Protein AF-A0A821HFC5-F1 (afdb_monomer_lite)

pLDDT: mean 84.03, std 15.31, range [37.91, 96.25]

Foldseek 3Di:
DPPPDDDPVLVVLVVQLCVLPDDDDDPVVADDPVVVVVVQVVVCVVVVNPDGDDDDHPVDDPVVSSCVSCVVSVVVSCVVPPDPPDDPPDDPPPPDDDD

InterPro domains:
  IPR005160 Ku70/Ku80 C-terminal arm [PF03730] (24-98)
  IPR016194 SPOC-like, C-terminal domain superfamily [SSF100939] (8-85)

Secondary structure (DSSP, 8-state):
---SS--HHHHHHHHHHHHHH-----GGG---HHHHHHHHHHHHHHTT-SSPPP---TTS--HHHHHHHHHHHHHHHHHHHSPTT--TT----------

Structure (mmCIF, N/CA/C/O backbone):
data_AF-A0A821HFC5-F1
#
_entry.id   AF-A0A821HFC5-F1
#
loop_
_atom_site.group_PDB
_atom_site.id
_atom_site.type_symbol
_atom_site.label_atom_id
_atom_site.label_alt_id
_atom_site.label_comp_id
_atom_site.label_asym_id
_atom_site.label_entity_id
_atom_site.label_seq_id
_atom_site.pdbx_PDB_ins_code
_atom_site.Cartn_x
_atom_site.Cartn_y
_atom_site.Cartn_z
_atom_site.occupancy
_atom_site.B_iso_or_equiv
_atom_site.auth_seq_id
_atom_site.auth_comp_id
_atom_site.auth_asym_id
_atom_site.auth_atom_id
_atom_site.pdbx_PDB_model_num
ATOM 1 N N . ASN A 1 1 ? -4.550 -12.636 35.718 1.00 40.09 1 ASN A N 1
ATOM 2 C CA . ASN A 1 1 ? -4.297 -12.968 34.303 1.00 40.09 1 ASN A CA 1
ATOM 3 C C . ASN A 1 1 ? -5.510 -12.576 33.485 1.00 40.09 1 ASN A C 1
ATOM 5 O O . ASN A 1 1 ? -6.370 -13.420 33.319 1.00 40.09 1 ASN A O 1
ATOM 9 N N . ASP A 1 2 ? -5.612 -11.318 33.045 1.00 46.91 2 ASP 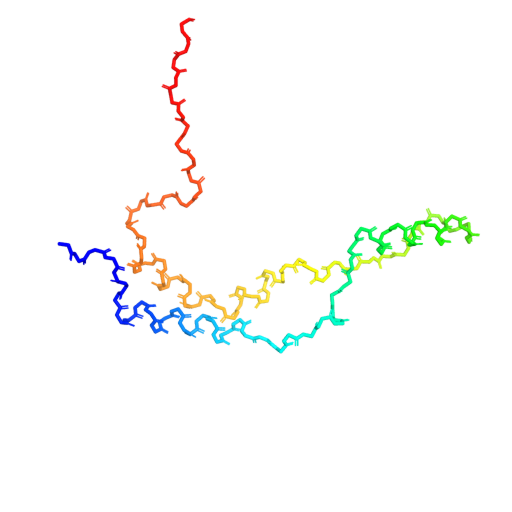A N 1
ATOM 10 C CA . ASP A 1 2 ? -6.642 -10.915 32.066 1.00 46.91 2 ASP A CA 1
ATOM 11 C C . ASP A 1 2 ? -6.292 -9.585 31.361 1.00 46.91 2 ASP A C 1
ATOM 13 O O . ASP A 1 2 ? -7.107 -8.691 31.190 1.00 46.91 2 ASP A O 1
ATOM 17 N N . THR A 1 3 ? -5.022 -9.411 30.983 1.00 55.66 3 THR A N 1
ATOM 18 C CA . THR A 1 3 ? -4.550 -8.254 30.191 1.00 55.66 3 THR A CA 1
ATOM 19 C C . THR A 1 3 ? -4.494 -8.545 28.687 1.00 55.66 3 THR A C 1
ATOM 21 O O . THR A 1 3 ? -3.906 -7.779 27.932 1.00 55.66 3 THR A O 1
ATOM 24 N N . SER A 1 4 ? -5.060 -9.662 28.224 1.00 66.38 4 SER A N 1
ATOM 25 C CA . SER A 1 4 ? -4.808 -10.186 26.873 1.00 66.38 4 SER A CA 1
ATOM 26 C C . SER A 1 4 ? -5.979 -10.070 25.891 1.00 66.38 4 SER A C 1
ATOM 28 O O . SER A 1 4 ? -5.883 -10.613 24.791 1.00 66.38 4 SE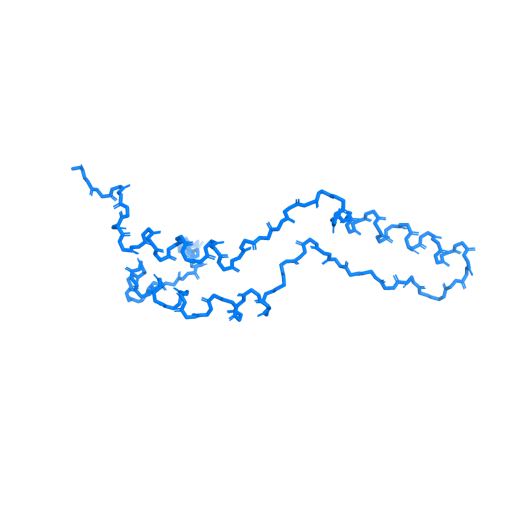R A O 1
ATOM 30 N N . ARG A 1 5 ? -7.073 -9.373 26.231 1.00 71.88 5 ARG A N 1
ATOM 31 C CA . ARG A 1 5 ? -8.215 -9.183 25.323 1.00 71.88 5 ARG A CA 1
ATOM 32 C C . ARG A 1 5 ? -8.599 -7.709 25.218 1.00 71.88 5 ARG A C 1
ATOM 34 O O . ARG A 1 5 ? -8.845 -7.067 26.230 1.00 71.88 5 ARG A O 1
ATOM 41 N N . ALA A 1 6 ? -8.647 -7.214 23.983 1.00 75.81 6 ALA A N 1
ATOM 42 C CA . ALA A 1 6 ? -9.142 -5.879 23.662 1.00 75.81 6 ALA A CA 1
ATOM 43 C C . ALA A 1 6 ? -10.603 -5.715 24.110 1.00 75.81 6 ALA A C 1
ATOM 45 O O . ALA A 1 6 ? -11.381 -6.680 24.061 1.00 75.81 6 ALA A O 1
ATOM 46 N N . ALA A 1 7 ? -10.966 -4.503 24.526 1.00 82.06 7 ALA A N 1
ATOM 47 C CA . ALA A 1 7 ? -12.338 -4.164 24.877 1.00 82.06 7 ALA A CA 1
ATOM 48 C C . ALA A 1 7 ? -13.259 -4.330 23.655 1.00 82.06 7 ALA A C 1
ATOM 50 O O . ALA A 1 7 ? -12.829 -4.223 22.504 1.00 82.06 7 ALA A O 1
ATOM 51 N N . THR A 1 8 ? -14.545 -4.604 23.883 1.00 84.44 8 THR A N 1
ATOM 52 C CA . THR A 1 8 ? -15.525 -4.784 22.795 1.00 84.44 8 THR A CA 1
ATOM 53 C C . THR A 1 8 ? -15.597 -3.568 21.875 1.00 84.44 8 THR A C 1
ATOM 55 O O . THR A 1 8 ? -15.681 -3.729 20.659 1.00 84.44 8 THR A O 1
ATOM 58 N N . ASP A 1 9 ? -15.457 -2.377 22.448 1.00 84.06 9 ASP A N 1
ATOM 59 C CA . ASP A 1 9 ? -15.556 -1.106 21.732 1.00 84.06 9 ASP A CA 1
ATOM 60 C C . ASP A 1 9 ? -14.3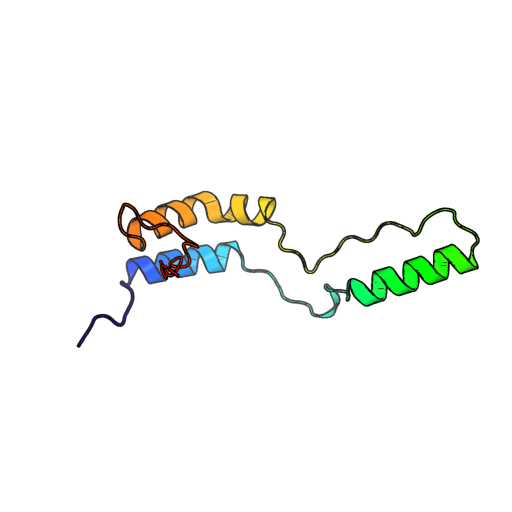37 -0.886 20.818 1.00 84.06 9 ASP A C 1
ATOM 62 O O . ASP A 1 9 ? -14.485 -0.515 19.653 1.00 84.06 9 ASP A O 1
ATOM 66 N N . GLU A 1 10 ? -13.136 -1.243 21.290 1.00 85.06 10 GLU A N 1
ATOM 67 C CA . GLU A 1 10 ? -11.907 -1.248 20.481 1.00 85.06 10 GLU A CA 1
ATOM 68 C C . GLU A 1 10 ? -12.056 -2.191 19.282 1.00 85.06 10 GLU A C 1
ATOM 70 O O . GLU A 1 10 ? -11.734 -1.848 18.141 1.00 85.06 10 GLU A O 1
ATOM 75 N N . VAL A 1 11 ? -12.586 -3.391 19.533 1.00 89.25 11 VAL A N 1
ATOM 76 C CA . VAL A 1 11 ? -12.800 -4.413 18.505 1.00 89.25 11 VAL A CA 1
ATOM 77 C C . VAL A 1 11 ? -13.793 -3.929 17.443 1.00 89.25 11 VAL A C 1
ATOM 79 O O . VAL A 1 11 ? -13.580 -4.170 16.251 1.00 89.25 11 VAL A O 1
ATOM 82 N N . ASP A 1 12 ? -14.860 -3.237 17.833 1.00 90.00 12 ASP A N 1
ATOM 83 C CA . ASP A 1 12 ? -15.859 -2.720 16.897 1.00 90.00 12 ASP A CA 1
ATOM 84 C C . ASP A 1 12 ? -15.345 -1.530 16.074 1.00 90.00 12 ASP A C 1
ATOM 86 O O . ASP A 1 12 ? -15.641 -1.434 14.871 1.00 90.00 12 ASP A O 1
ATOM 90 N N . LEU A 1 13 ? -14.480 -0.696 16.654 1.00 88.12 13 LEU A N 1
ATOM 91 C CA . LEU A 1 13 ? -13.780 0.361 15.929 1.00 88.12 13 LEU A CA 1
ATOM 92 C C . LEU A 1 13 ? -12.809 -0.223 14.888 1.00 88.12 13 LEU A C 1
ATOM 94 O O . LEU A 1 13 ? -12.846 0.165 13.715 1.00 88.12 13 LEU A O 1
ATOM 98 N N . PHE A 1 14 ? -12.037 -1.255 15.247 1.00 89.88 14 PHE A N 1
ATOM 99 C CA . PHE A 1 14 ? -11.192 -1.987 14.294 1.00 89.88 14 PHE A CA 1
ATOM 100 C C . PHE A 1 14 ? -12.001 -2.628 13.160 1.00 89.88 14 PHE A C 1
ATOM 102 O O . PHE A 1 14 ? -11.607 -2.545 11.993 1.00 89.88 14 PHE A O 1
ATOM 109 N N . LYS A 1 15 ? -13.164 -3.227 13.451 1.00 92.50 15 LYS A N 1
ATOM 110 C CA . LYS A 1 15 ? -14.057 -3.760 12.404 1.00 92.50 15 LYS A CA 1
ATOM 111 C C . LYS A 1 15 ? -14.532 -2.668 11.446 1.00 92.50 15 LYS A C 1
ATOM 113 O O . LYS A 1 15 ? -14.776 -2.954 10.272 1.00 92.50 15 LYS A O 1
ATOM 118 N N . SER A 1 16 ? -14.719 -1.440 11.923 1.00 91.19 16 SER A N 1
ATOM 119 C CA . SER A 1 16 ? -15.104 -0.294 11.088 1.00 91.19 16 SER A CA 1
ATOM 120 C C . SER A 1 16 ? -13.961 0.140 10.168 1.00 91.19 16 SER A C 1
ATOM 122 O O . SER A 1 16 ? -14.181 0.293 8.965 1.00 91.19 16 SER A O 1
ATOM 124 N N . VAL A 1 17 ? -12.724 0.188 10.676 1.00 92.06 17 VAL A N 1
ATOM 125 C CA . VAL A 1 17 ? -11.515 0.434 9.865 1.00 92.06 17 VAL A CA 1
ATOM 126 C C . VAL A 1 17 ? -11.340 -0.638 8.782 1.00 92.06 17 VAL A C 1
ATOM 128 O O . VAL A 1 17 ? -11.176 -0.310 7.606 1.00 92.06 17 VAL A O 1
ATOM 131 N N . ILE A 1 18 ? -11.449 -1.922 9.146 1.00 92.94 18 ILE A N 1
ATOM 132 C CA . ILE A 1 18 ? -11.336 -3.044 8.197 1.00 92.94 18 ILE A CA 1
ATOM 133 C C . ILE A 1 18 ? -12.397 -2.932 7.098 1.00 92.94 18 ILE A C 1
ATOM 135 O O . ILE A 1 18 ? -12.094 -3.139 5.923 1.00 92.94 18 ILE A O 1
ATOM 139 N N . ARG A 1 19 ? -13.638 -2.575 7.451 1.00 92.25 19 ARG A N 1
ATOM 140 C CA . ARG A 1 19 ? -14.713 -2.354 6.471 1.00 92.25 19 ARG A CA 1
ATOM 141 C C . ARG A 1 19 ? -14.409 -1.186 5.532 1.00 92.25 19 ARG A C 1
ATOM 143 O O . ARG A 1 19 ? -14.653 -1.327 4.337 1.00 92.25 19 ARG A O 1
ATOM 150 N N . GLY A 1 20 ? -13.840 -0.089 6.034 1.00 90.19 20 GLY A N 1
ATOM 151 C CA . GLY A 1 20 ? -13.440 1.064 5.218 1.00 90.19 20 GLY A CA 1
ATOM 152 C C . GLY A 1 20 ? -12.325 0.753 4.211 1.00 90.19 20 GLY A C 1
ATOM 153 O O . GLY A 1 20 ? -12.321 1.288 3.101 1.00 90.19 20 GLY A O 1
ATOM 154 N N . LEU A 1 21 ? -11.408 -0.153 4.564 1.00 93.75 21 LEU A N 1
ATOM 155 C CA . LEU A 1 21 ? -10.287 -0.573 3.710 1.00 93.75 21 LEU A CA 1
ATOM 156 C C . LEU A 1 21 ? -10.577 -1.821 2.865 1.00 93.75 21 LEU A C 1
ATOM 158 O O . LEU A 1 21 ? -9.747 -2.220 2.047 1.00 93.75 21 LEU A O 1
ATOM 162 N N . LYS A 1 22 ? -11.748 -2.443 3.029 1.00 93.94 22 LYS A N 1
ATOM 163 C CA . LYS A 1 22 ? -12.107 -3.668 2.314 1.00 93.94 22 LYS A CA 1
ATOM 164 C C . LYS A 1 22 ? -12.221 -3.409 0.811 1.00 93.94 22 LYS A C 1
ATOM 166 O O . LYS A 1 22 ? -12.958 -2.533 0.364 1.00 93.94 22 LYS A O 1
ATOM 171 N N . PHE A 1 23 ? -11.558 -4.247 0.021 1.00 92.69 23 PHE A N 1
ATOM 172 C CA . PHE A 1 23 ? -11.709 -4.294 -1.431 1.00 92.69 23 PHE A CA 1
ATOM 173 C C . PHE A 1 23 ? -11.811 -5.744 -1.914 1.00 92.69 23 PHE A C 1
ATOM 175 O O . PHE A 1 23 ? -11.477 -6.685 -1.192 1.00 92.69 23 PHE A O 1
ATOM 182 N N . LYS A 1 24 ? -12.314 -5.939 -3.137 1.00 95.06 24 LYS A N 1
ATOM 183 C CA . LYS A 1 24 ? -12.376 -7.265 -3.758 1.00 95.06 24 LYS A CA 1
ATOM 184 C C . LYS A 1 24 ? -10.983 -7.641 -4.260 1.00 95.06 24 LYS A C 1
ATOM 186 O O . LYS A 1 24 ? -10.524 -7.082 -5.253 1.00 95.06 24 LYS A O 1
ATOM 191 N N . TYR A 1 25 ? -10.333 -8.576 -3.572 1.00 94.94 25 TYR A N 1
ATOM 192 C CA . TYR A 1 25 ? -9.031 -9.084 -3.985 1.00 94.94 25 TYR A CA 1
ATOM 193 C C . TYR A 1 25 ? -9.136 -9.837 -5.314 1.00 94.94 25 TYR A C 1
ATOM 195 O O . TYR A 1 25 ? -10.052 -10.634 -5.531 1.00 94.94 25 TYR A O 1
ATOM 203 N N . ARG A 1 26 ? -8.186 -9.547 -6.198 1.00 94.88 26 ARG A N 1
ATOM 204 C CA . ARG A 1 26 ? -8.020 -10.157 -7.511 1.00 94.88 26 ARG A CA 1
ATOM 205 C C . ARG A 1 26 ? -6.517 -10.277 -7.771 1.00 94.88 26 ARG A C 1
ATOM 207 O O . ARG A 1 26 ? -5.856 -9.238 -7.777 1.00 94.88 26 ARG A O 1
ATOM 214 N N . PRO A 1 27 ? -5.969 -11.492 -7.938 1.00 89.69 27 PRO A N 1
ATOM 215 C CA . PRO A 1 27 ? -4.527 -11.681 -8.086 1.00 89.69 27 PRO A CA 1
ATOM 216 C C . PRO A 1 27 ? -3.992 -11.061 -9.383 1.00 89.69 27 PRO A C 1
ATOM 218 O O . PRO A 1 27 ? -2.870 -10.581 -9.415 1.00 89.69 27 PRO A O 1
ATOM 221 N N . ASP A 1 28 ? -4.826 -10.983 -10.420 1.00 91.31 28 ASP A N 1
ATOM 222 C CA . ASP A 1 28 ? -4.520 -10.391 -11.725 1.00 91.31 28 ASP A CA 1
ATOM 223 C C . ASP A 1 28 ? -4.377 -8.858 -11.712 1.00 91.31 28 ASP A C 1
ATOM 225 O O . ASP A 1 28 ? -4.010 -8.268 -12.721 1.00 91.31 28 ASP A O 1
ATOM 229 N N . ARG A 1 29 ? -4.691 -8.189 -10.595 1.00 90.12 29 ARG A N 1
ATOM 230 C CA . ARG A 1 29 ? -4.637 -6.719 -10.487 1.00 90.12 29 ARG A CA 1
ATOM 231 C C . ARG A 1 29 ? -3.285 -6.189 -10.016 1.00 90.12 29 ARG A C 1
ATOM 233 O O . ARG A 1 29 ? -3.119 -4.975 -9.964 1.00 90.12 29 ARG A O 1
ATOM 240 N N . PHE A 1 30 ? -2.362 -7.075 -9.652 1.00 93.19 30 PHE A N 1
ATOM 241 C CA . PHE A 1 30 ? -1.049 -6.712 -9.139 1.00 93.19 30 PHE A CA 1
ATOM 242 C C . PHE A 1 30 ? 0.022 -7.316 -10.033 1.00 93.19 30 PHE A C 1
ATOM 244 O O . PHE A 1 30 ? 0.131 -8.533 -10.163 1.00 93.19 30 PHE A O 1
ATOM 251 N N . GLU A 1 31 ? 0.815 -6.446 -10.637 1.00 92.62 31 GLU A N 1
ATOM 252 C CA . GLU A 1 31 ? 1.961 -6.835 -11.444 1.00 92.62 31 GLU A CA 1
ATOM 253 C C . GLU A 1 31 ? 3.235 -6.729 -10.609 1.00 92.62 31 GLU A C 1
ATOM 255 O O . GLU A 1 31 ? 3.297 -5.976 -9.638 1.00 92.62 31 GLU A O 1
ATOM 260 N N . ASN A 1 32 ? 4.262 -7.497 -10.973 1.00 94.56 32 ASN A N 1
ATOM 261 C CA . ASN A 1 32 ? 5.542 -7.426 -10.283 1.00 94.56 32 ASN A CA 1
ATOM 262 C C . ASN A 1 32 ? 6.330 -6.199 -10.784 1.00 94.56 32 ASN A C 1
ATOM 264 O O . ASN A 1 32 ? 6.768 -6.215 -11.940 1.00 94.56 32 ASN A O 1
ATOM 268 N N . PRO A 1 33 ? 6.581 -5.181 -9.940 1.00 94.44 33 PRO A N 1
ATOM 269 C CA . PRO A 1 33 ? 7.233 -3.945 -10.365 1.00 94.44 33 PRO A CA 1
ATOM 270 C C . PRO A 1 33 ? 8.666 -4.162 -10.867 1.00 94.44 33 PRO A C 1
ATOM 272 O O . PRO A 1 33 ? 9.094 -3.497 -11.810 1.00 94.44 33 PRO A O 1
ATOM 275 N N . ALA A 1 34 ? 9.404 -5.124 -10.301 1.00 93.75 34 ALA A N 1
ATOM 276 C CA . ALA A 1 34 ? 10.771 -5.419 -10.727 1.00 93.75 34 ALA A CA 1
ATOM 277 C C . ALA A 1 34 ? 10.804 -6.020 -12.140 1.00 93.75 34 ALA A C 1
ATOM 279 O O . ALA A 1 34 ? 11.638 -5.638 -12.960 1.00 93.75 34 ALA A O 1
ATOM 280 N N . LEU A 1 35 ? 9.867 -6.926 -12.442 1.00 95.19 35 LEU A N 1
ATOM 281 C CA . LEU A 1 35 ? 9.746 -7.503 -13.781 1.00 95.19 35 LEU A CA 1
ATOM 282 C C . LEU A 1 35 ? 9.239 -6.471 -14.788 1.00 95.19 35 LEU A C 1
ATOM 284 O O . LEU A 1 35 ? 9.786 -6.390 -15.883 1.00 95.19 35 LEU A O 1
ATOM 288 N N . GLN A 1 36 ? 8.244 -5.663 -14.419 1.00 95.12 36 GLN A N 1
ATOM 289 C CA . GLN A 1 36 ? 7.717 -4.623 -15.304 1.00 95.12 36 GLN A CA 1
ATOM 290 C C . GLN A 1 36 ? 8.790 -3.598 -15.673 1.00 95.12 36 GLN A C 1
ATOM 292 O O . GLN A 1 36 ? 8.980 -3.299 -16.849 1.00 95.12 36 GLN A O 1
ATOM 297 N N . THR A 1 37 ? 9.570 -3.145 -14.690 1.00 93.38 37 THR A N 1
ATOM 298 C CA . THR A 1 37 ? 10.701 -2.234 -14.920 1.00 93.38 37 THR A CA 1
ATOM 299 C C . THR A 1 37 ? 11.748 -2.858 -15.845 1.00 93.38 37 THR A C 1
ATOM 301 O O . THR A 1 37 ? 12.210 -2.212 -16.783 1.00 93.38 37 THR A O 1
ATOM 304 N N . LEU A 1 38 ? 12.107 -4.128 -15.624 1.00 95.38 38 LEU A N 1
ATOM 305 C CA . LEU A 1 38 ? 13.079 -4.831 -16.464 1.00 95.38 38 LEU A CA 1
ATOM 306 C C . LEU A 1 38 ? 12.626 -4.890 -17.929 1.00 95.38 38 LEU A C 1
ATOM 308 O O . LEU A 1 38 ? 13.389 -4.518 -18.820 1.00 95.38 38 LEU A O 1
ATOM 312 N N . TRP A 1 39 ? 11.398 -5.345 -18.181 1.00 95.94 39 TRP A N 1
ATOM 313 C CA . TRP A 1 39 ? 10.893 -5.504 -19.545 1.00 95.94 39 TRP A CA 1
ATOM 314 C C . TRP A 1 39 ? 10.723 -4.168 -20.263 1.00 95.94 39 TRP A C 1
ATOM 316 O O . TRP A 1 39 ? 11.092 -4.067 -21.430 1.00 95.94 39 TRP A O 1
ATOM 326 N N . ARG A 1 40 ? 10.270 -3.128 -19.556 1.00 94.94 40 ARG A N 1
ATOM 327 C CA . ARG A 1 40 ? 10.197 -1.754 -20.076 1.00 94.94 40 ARG A CA 1
ATOM 328 C C . ARG A 1 40 ? 11.568 -1.216 -20.486 1.00 94.94 40 ARG A C 1
ATOM 330 O O . ARG A 1 40 ? 11.701 -0.615 -21.549 1.00 94.94 40 ARG A O 1
ATOM 337 N N . ASN A 1 41 ? 12.606 -1.480 -19.692 1.00 94.31 41 ASN A N 1
ATOM 338 C CA . ASN A 1 41 ? 13.977 -1.081 -20.023 1.00 94.31 41 ASN A CA 1
ATOM 339 C C . ASN A 1 41 ? 14.514 -1.821 -21.258 1.00 94.31 41 ASN A C 1
ATOM 341 O O . ASN A 1 41 ? 15.154 -1.215 -22.122 1.00 94.31 41 ASN A O 1
ATOM 345 N N . ILE A 1 42 ? 14.250 -3.128 -21.352 1.00 95.81 42 ILE A N 1
ATOM 346 C CA . ILE A 1 42 ? 14.636 -3.944 -22.512 1.00 95.81 42 ILE A CA 1
ATOM 347 C C . ILE A 1 42 ? 13.928 -3.443 -23.775 1.00 95.81 42 ILE A C 1
ATOM 349 O O . ILE A 1 42 ? 14.576 -3.261 -24.803 1.00 95.81 42 ILE A O 1
ATOM 353 N N . GLU A 1 43 ? 12.624 -3.180 -23.697 1.00 95.81 43 GLU A N 1
ATOM 354 C CA . GLU A 1 43 ? 11.831 -2.652 -24.808 1.00 95.81 43 GLU A CA 1
ATOM 355 C C . GLU A 1 43 ? 12.350 -1.287 -25.275 1.00 95.81 43 GLU A C 1
ATOM 357 O O . GLU A 1 43 ? 12.555 -1.083 -26.472 1.00 95.81 43 GLU A O 1
ATOM 362 N N . ALA A 1 44 ? 12.639 -0.375 -24.343 1.00 96.25 44 ALA A N 1
ATOM 363 C CA . ALA A 1 44 ? 13.201 0.933 -24.666 1.00 96.25 44 ALA A CA 1
ATOM 364 C C . ALA A 1 44 ? 14.543 0.817 -25.397 1.00 96.25 44 ALA A C 1
ATOM 366 O O . ALA A 1 44 ? 14.753 1.469 -26.420 1.00 96.25 44 ALA A O 1
ATOM 367 N N . THR A 1 45 ? 15.409 -0.080 -24.922 1.00 94.81 45 THR A N 1
ATOM 368 C CA . THR A 1 45 ? 16.707 -0.363 -25.548 1.00 94.81 45 THR A CA 1
ATOM 369 C C . THR A 1 45 ? 16.530 -0.950 -26.951 1.00 94.81 45 THR A C 1
ATOM 371 O O . THR A 1 45 ? 17.198 -0.521 -27.887 1.00 94.81 45 THR A O 1
ATOM 374 N N . ALA A 1 46 ? 15.606 -1.898 -27.125 1.00 96.19 46 ALA A N 1
ATOM 375 C CA . ALA A 1 46 ? 15.351 -2.544 -28.411 1.00 96.19 46 ALA A CA 1
ATOM 376 C C . ALA A 1 46 ? 14.758 -1.582 -29.455 1.00 96.19 46 ALA A C 1
ATOM 378 O O . ALA A 1 46 ? 15.065 -1.688 -30.642 1.00 96.19 46 ALA A O 1
ATOM 379 N N . LEU A 1 47 ? 13.926 -0.634 -29.016 1.00 95.88 47 LEU A N 1
ATOM 380 C CA . LEU A 1 47 ? 13.277 0.361 -29.873 1.00 95.88 47 LEU A CA 1
ATOM 381 C C . LEU A 1 47 ? 14.087 1.657 -30.035 1.00 95.88 47 LEU A C 1
ATOM 383 O O . LEU A 1 47 ? 13.609 2.583 -30.687 1.00 95.88 47 LEU A O 1
ATOM 387 N N . ASN A 1 48 ? 15.294 1.738 -29.461 1.00 94.50 48 ASN A N 1
ATOM 388 C CA . ASN A 1 48 ? 16.110 2.958 -29.398 1.00 94.50 48 ASN A CA 1
ATOM 389 C C . ASN A 1 48 ? 15.341 4.174 -28.835 1.00 94.50 48 ASN A C 1
ATOM 391 O O . ASN A 1 48 ? 15.526 5.305 -29.291 1.00 94.50 48 ASN A O 1
ATOM 395 N N . LYS A 1 49 ? 14.465 3.948 -27.847 1.00 93.56 49 LYS A N 1
ATOM 396 C CA . LYS A 1 49 ? 13.826 5.026 -27.082 1.00 93.56 49 LYS A CA 1
ATOM 397 C C . LYS A 1 49 ? 14.848 5.635 -26.117 1.00 93.56 49 LYS A C 1
ATOM 399 O O . LYS A 1 49 ? 15.680 4.926 -25.559 1.00 93.56 49 LYS A O 1
ATOM 404 N N . GLY A 1 50 ? 14.765 6.949 -25.902 1.00 90.75 50 GLY A N 1
ATOM 405 C CA . GLY A 1 50 ? 15.638 7.653 -24.954 1.00 90.75 50 GLY A CA 1
ATOM 406 C C . GLY A 1 50 ? 15.353 7.315 -23.487 1.00 90.75 50 GLY A C 1
ATOM 407 O O . GLY A 1 50 ? 16.251 7.401 -22.655 1.00 90.75 50 GLY A O 1
ATOM 408 N N . GLU A 1 51 ? 14.125 6.898 -23.179 1.00 91.38 51 GLU A N 1
ATOM 409 C CA . GLU A 1 51 ? 13.693 6.525 -21.835 1.00 91.38 51 GLU A CA 1
ATOM 410 C C . GLU A 1 51 ? 12.662 5.381 -21.875 1.00 91.38 51 GLU A C 1
ATOM 412 O O . GLU A 1 51 ? 11.961 5.216 -22.882 1.00 91.38 51 GLU A O 1
ATOM 417 N N . PRO A 1 52 ? 12.585 4.558 -20.813 1.00 90.94 52 PRO A N 1
ATOM 418 C CA . PRO A 1 52 ? 11.547 3.5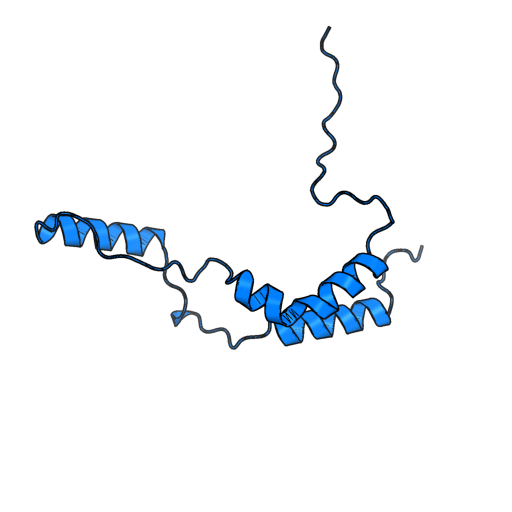45 -20.658 1.00 90.94 52 PRO A CA 1
ATOM 419 C C . PRO A 1 52 ? 10.184 4.165 -20.347 1.00 90.94 52 PRO A C 1
ATOM 421 O O . PRO A 1 52 ? 10.091 5.163 -19.637 1.00 90.94 52 PRO A O 1
ATOM 424 N N . ASP A 1 53 ? 9.114 3.537 -20.839 1.00 90.69 53 ASP A N 1
ATOM 425 C CA . ASP A 1 53 ? 7.754 4.016 -20.586 1.00 90.69 53 ASP A CA 1
ATOM 426 C C . ASP A 1 53 ? 7.415 3.931 -19.081 1.00 90.69 53 ASP A C 1
ATOM 428 O O . ASP A 1 53 ? 7.720 2.931 -18.419 1.00 90.69 53 ASP A O 1
ATOM 432 N N . GLU A 1 54 ? 6.702 4.930 -18.555 1.00 89.25 54 GLU A N 1
ATOM 433 C CA . GLU A 1 54 ? 6.356 5.030 -17.130 1.00 89.25 54 GLU A CA 1
ATOM 434 C C . GLU A 1 54 ? 5.461 3.869 -16.657 1.00 89.25 54 GLU A C 1
ATOM 436 O O . GLU A 1 54 ? 4.456 3.519 -17.289 1.00 89.25 54 GLU A O 1
ATOM 441 N N . PHE A 1 55 ? 5.827 3.263 -15.526 1.00 91.62 55 PHE A N 1
ATOM 442 C CA . PHE A 1 55 ? 5.086 2.178 -14.886 1.00 91.62 55 PHE A CA 1
ATOM 443 C C . PHE A 1 55 ? 4.652 2.585 -13.475 1.00 91.62 55 PHE A C 1
ATOM 445 O O . PHE A 1 55 ? 5.467 3.021 -12.664 1.00 91.62 55 PHE A O 1
ATOM 452 N N . ILE A 1 56 ? 3.364 2.404 -13.175 1.00 91.12 56 ILE A N 1
ATOM 453 C CA . ILE A 1 56 ? 2.783 2.726 -11.870 1.00 91.12 56 ILE A CA 1
ATOM 454 C C . ILE A 1 56 ? 2.765 1.462 -11.011 1.00 91.12 56 ILE A C 1
ATOM 456 O O . ILE A 1 56 ? 2.057 0.503 -11.319 1.00 91.12 56 ILE A O 1
ATOM 460 N N . ASP A 1 57 ? 3.495 1.483 -9.898 1.00 93.06 57 ASP A N 1
ATOM 461 C CA . ASP A 1 57 ? 3.515 0.374 -8.946 1.00 93.06 57 ASP A CA 1
ATOM 462 C C . ASP A 1 57 ? 2.209 0.300 -8.138 1.00 93.06 57 ASP A C 1
ATOM 464 O O . ASP A 1 57 ? 1.965 1.074 -7.210 1.00 93.06 57 ASP A O 1
ATOM 468 N N . LEU A 1 58 ? 1.367 -0.675 -8.484 1.00 91.44 58 LEU A N 1
ATOM 469 C CA . LEU A 1 58 ? 0.095 -0.937 -7.808 1.00 91.44 58 LEU A CA 1
ATOM 470 C C . LEU A 1 58 ? 0.246 -1.720 -6.494 1.00 91.44 58 LEU A C 1
ATOM 472 O O . LEU A 1 58 ? -0.744 -1.920 -5.788 1.00 91.44 58 LEU A O 1
ATOM 476 N N . THR A 1 59 ? 1.451 -2.185 -6.155 1.00 92.25 59 THR A N 1
ATOM 477 C CA . THR A 1 59 ? 1.722 -2.873 -4.883 1.00 92.25 59 THR A CA 1
ATOM 478 C C . THR A 1 59 ? 1.880 -1.896 -3.718 1.00 92.25 59 THR A C 1
ATOM 480 O O . THR A 1 59 ? 1.691 -2.274 -2.558 1.00 92.25 59 THR A O 1
ATOM 483 N N . VAL A 1 60 ? 2.151 -0.621 -4.014 1.00 93.00 60 VAL A N 1
ATOM 484 C CA . VAL A 1 60 ? 2.265 0.437 -3.011 1.00 93.00 60 VAL A CA 1
ATOM 485 C C . VAL A 1 60 ? 0.871 0.879 -2.541 1.00 93.00 60 VAL A C 1
ATOM 487 O O . VAL A 1 60 ? -0.011 1.157 -3.360 1.00 93.00 60 VAL A O 1
ATOM 490 N N . PRO A 1 61 ? 0.635 0.993 -1.219 1.00 93.00 61 PRO A N 1
ATOM 491 C CA . PRO A 1 61 ? -0.632 1.485 -0.694 1.00 93.00 61 PRO A CA 1
ATOM 492 C C . PRO A 1 61 ? -0.948 2.901 -1.181 1.00 93.00 61 PRO A C 1
ATOM 494 O O . PRO A 1 61 ? -0.129 3.812 -1.074 1.00 93.00 61 PRO A O 1
ATOM 497 N N . SER A 1 62 ? -2.183 3.132 -1.629 1.00 92.56 62 SER A N 1
ATOM 498 C CA . SER A 1 62 ? -2.671 4.483 -1.928 1.00 92.56 62 SER A CA 1
ATOM 499 C C . SER A 1 62 ? -2.967 5.255 -0.636 1.00 92.56 62 SER A C 1
ATOM 501 O O . SER A 1 62 ? -4.129 5.388 -0.244 1.00 92.56 62 SER A O 1
ATOM 503 N N . VAL A 1 63 ? -1.919 5.746 0.031 1.00 92.44 63 VAL A N 1
ATOM 504 C CA . VAL A 1 63 ? -1.973 6.362 1.371 1.00 92.44 63 VAL A CA 1
ATOM 505 C C . VAL A 1 63 ? -3.020 7.470 1.461 1.00 92.44 63 VAL A C 1
ATOM 507 O O . VAL A 1 63 ? -3.831 7.462 2.379 1.00 92.44 63 VAL A O 1
ATOM 510 N N . GLU A 1 64 ? -3.076 8.379 0.490 1.00 92.38 64 GLU A N 1
ATOM 511 C CA . GLU A 1 64 ? -4.044 9.484 0.492 1.00 92.38 64 GLU A CA 1
ATOM 512 C C . GLU A 1 64 ? -5.498 8.982 0.474 1.00 92.38 64 GLU A C 1
ATOM 514 O O . GLU A 1 64 ? -6.331 9.375 1.294 1.00 92.38 64 GLU A O 1
ATOM 519 N N . ASN A 1 65 ? -5.789 8.035 -0.420 1.00 90.56 65 ASN A N 1
ATOM 520 C CA . ASN A 1 65 ? -7.114 7.436 -0.543 1.00 90.56 65 ASN A CA 1
ATOM 521 C C . ASN A 1 65 ? -7.499 6.621 0.693 1.00 90.56 65 ASN A C 1
ATOM 523 O O . ASN A 1 65 ? -8.663 6.640 1.095 1.00 90.56 65 ASN A O 1
ATOM 527 N N . GLN A 1 66 ? -6.546 5.892 1.273 1.00 92.31 66 GLN A N 1
ATOM 528 C CA . GLN A 1 66 ? -6.764 5.106 2.483 1.00 92.31 66 GLN A CA 1
ATOM 529 C C . GLN A 1 66 ? -7.022 6.028 3.673 1.00 92.31 66 GLN A C 1
ATOM 531 O O . GLN A 1 66 ? -8.058 5.881 4.315 1.00 92.31 66 GLN A O 1
ATOM 536 N N . ASN A 1 67 ? -6.171 7.035 3.887 1.00 91.88 67 ASN A N 1
ATOM 537 C CA . ASN A 1 67 ? -6.311 8.020 4.958 1.00 91.88 67 ASN A CA 1
ATOM 538 C C . ASN A 1 67 ? -7.661 8.729 4.893 1.00 91.88 67 ASN A C 1
ATOM 540 O O . ASN A 1 67 ? -8.355 8.798 5.902 1.00 91.88 67 ASN A O 1
ATOM 544 N N . ARG A 1 68 ? -8.103 9.158 3.705 1.00 92.00 68 ARG A N 1
ATOM 545 C CA . ARG A 1 68 ? -9.425 9.778 3.534 1.00 92.00 68 ARG A CA 1
ATOM 546 C C . ARG A 1 68 ? -10.577 8.878 3.995 1.00 92.00 68 ARG A C 1
ATOM 548 O O . ARG A 1 68 ? -11.565 9.381 4.518 1.00 92.00 68 ARG A O 1
ATOM 555 N N . LYS A 1 69 ? -10.473 7.559 3.806 1.00 89.19 69 LYS A N 1
ATOM 556 C CA . LYS A 1 69 ? -11.527 6.601 4.189 1.00 89.19 69 LYS A CA 1
ATOM 557 C C . LYS A 1 69 ? -11.557 6.290 5.683 1.00 89.19 69 LYS A C 1
ATOM 559 O O . LYS A 1 69 ? -12.608 5.900 6.182 1.00 89.19 69 LYS A O 1
ATOM 564 N N . ILE A 1 70 ? -10.422 6.409 6.373 1.00 91.81 70 ILE A N 1
ATOM 565 C CA . ILE A 1 70 ? -10.274 5.953 7.764 1.00 91.81 70 ILE A CA 1
ATOM 566 C C . ILE A 1 70 ? -9.940 7.067 8.759 1.00 91.81 70 ILE A C 1
ATOM 568 O O . ILE A 1 70 ? -9.831 6.769 9.943 1.00 91.81 70 ILE A O 1
ATOM 572 N N . ALA A 1 71 ? -9.792 8.320 8.309 1.00 86.56 71 ALA A N 1
ATOM 573 C CA . ALA A 1 71 ? -9.321 9.441 9.128 1.00 86.56 71 ALA A CA 1
ATOM 574 C C . ALA A 1 71 ? -10.048 9.542 10.478 1.00 86.56 71 ALA A C 1
ATOM 576 O O . ALA A 1 71 ? -9.400 9.520 11.517 1.00 86.56 71 ALA A O 1
ATOM 577 N N . GLY A 1 72 ? -11.387 9.540 10.469 1.00 85.62 72 GLY A N 1
ATOM 578 C CA . GLY A 1 72 ? -12.179 9.645 11.700 1.00 85.62 72 GLY A CA 1
ATOM 579 C C . GLY A 1 72 ? -11.968 8.481 12.674 1.00 85.62 72 GLY A C 1
ATOM 580 O O . GLY A 1 72 ? -11.825 8.699 13.870 1.00 85.62 72 GLY A O 1
ATOM 581 N N . PHE A 1 73 ? -11.879 7.249 12.165 1.00 87.38 73 PHE A N 1
ATOM 582 C CA . PHE A 1 73 ? -11.730 6.060 13.010 1.00 87.38 73 PHE A CA 1
ATOM 583 C C . PHE A 1 73 ? -10.315 5.906 13.572 1.00 87.38 73 PHE A C 1
ATOM 585 O O . PHE A 1 73 ? -10.139 5.382 14.666 1.00 87.38 73 PHE A O 1
ATOM 592 N N . VAL A 1 74 ? -9.292 6.328 12.825 1.00 86.69 74 VAL A N 1
ATOM 593 C CA . VAL A 1 74 ? -7.891 6.161 13.232 1.00 86.69 74 VAL A CA 1
ATOM 594 C C . VAL A 1 74 ? -7.535 7.060 14.409 1.00 86.69 74 VAL A C 1
ATOM 596 O O . VAL A 1 74 ? -6.791 6.627 15.286 1.00 86.69 74 VAL A O 1
ATOM 599 N N . ASP A 1 75 ? -8.040 8.291 14.447 1.00 86.31 75 ASP A N 1
ATOM 600 C CA . ASP A 1 75 ? -7.729 9.208 15.544 1.00 86.31 75 ASP A CA 1
ATOM 601 C C . ASP A 1 75 ? -8.429 8.802 16.847 1.00 86.31 75 ASP A C 1
ATOM 603 O O . ASP A 1 75 ? -7.793 8.797 17.901 1.00 86.31 75 ASP A O 1
ATOM 607 N N . GLU A 1 76 ? -9.679 8.342 16.766 1.00 87.50 76 GLU A N 1
ATOM 608 C CA . GLU A 1 76 ? -10.403 7.743 17.896 1.00 87.50 76 GLU A CA 1
ATOM 609 C C . GLU A 1 76 ? -9.681 6.492 18.424 1.00 87.50 76 GLU A C 1
ATOM 611 O O . GLU A 1 76 ? -9.444 6.343 19.624 1.00 87.50 76 GLU A O 1
ATOM 616 N N . LEU A 1 77 ? -9.222 5.632 17.512 1.00 86.00 77 LEU A N 1
ATOM 617 C CA . LEU A 1 77 ? -8.500 4.412 17.855 1.00 86.00 77 LEU A CA 1
ATOM 618 C C . LEU A 1 77 ? -7.163 4.710 18.541 1.00 86.00 77 LEU A C 1
ATOM 620 O O . LEU A 1 77 ? -6.787 4.042 19.504 1.00 86.00 77 LEU A O 1
ATOM 624 N N . LYS A 1 78 ? -6.440 5.732 18.070 1.00 85.19 78 LYS A N 1
ATOM 625 C CA . LYS A 1 78 ? -5.178 6.144 18.691 1.00 85.19 78 LYS A CA 1
ATOM 626 C C . LYS A 1 78 ? -5.380 6.629 20.122 1.00 85.19 78 LYS A C 1
ATOM 628 O O . LYS A 1 78 ? -4.562 6.292 20.970 1.00 85.19 78 LYS A O 1
ATOM 633 N N . GLN A 1 79 ? -6.438 7.399 20.379 1.00 85.62 79 GLN A N 1
ATOM 634 C CA . GLN A 1 79 ? -6.748 7.914 21.716 1.00 85.62 79 GLN A CA 1
ATOM 635 C C . GLN A 1 79 ? -7.137 6.801 22.691 1.00 85.62 79 GLN A C 1
ATOM 637 O O . GLN A 1 79 ? -6.806 6.884 23.871 1.00 85.62 79 GLN A O 1
ATOM 642 N N . MET A 1 80 ? -7.818 5.765 22.198 1.00 83.94 80 MET A N 1
ATOM 643 C CA . MET A 1 80 ? -8.276 4.646 23.018 1.00 83.94 80 MET A CA 1
ATOM 644 C C . MET A 1 80 ? -7.140 3.674 23.370 1.00 83.94 80 MET A C 1
ATOM 646 O O . MET A 1 80 ? -7.052 3.218 24.505 1.00 83.94 80 MET A O 1
ATOM 650 N N . ILE A 1 81 ? -6.247 3.384 22.417 1.00 84.94 81 ILE A N 1
ATOM 651 C CA . ILE A 1 81 ? -5.235 2.323 22.563 1.00 84.94 81 ILE A CA 1
ATOM 652 C C . ILE A 1 81 ? -3.907 2.845 23.111 1.00 84.94 81 ILE A C 1
ATOM 654 O O . ILE A 1 81 ? -3.235 2.156 23.883 1.00 84.94 81 ILE A O 1
ATOM 658 N N . PHE A 1 82 ? -3.470 4.028 22.671 1.00 85.31 82 PHE A N 1
ATOM 659 C CA . PHE A 1 82 ? -2.135 4.514 22.999 1.00 85.31 82 PHE A CA 1
ATOM 660 C C . PHE A 1 82 ? -2.169 5.462 24.201 1.00 85.31 82 PHE A C 1
ATOM 662 O O . PHE A 1 82 ? -2.874 6.470 24.170 1.00 85.31 82 PHE A O 1
ATOM 669 N N . PRO A 1 83 ? -1.357 5.202 25.243 1.00 84.06 83 PRO A N 1
ATOM 670 C CA . PRO A 1 83 ? -1.222 6.121 26.362 1.00 84.06 83 PRO A CA 1
ATOM 671 C C . PRO A 1 83 ? -0.712 7.505 25.921 1.00 84.06 83 PRO A C 1
ATOM 673 O O . PRO A 1 83 ? 0.064 7.603 24.960 1.00 84.06 83 PRO A O 1
ATOM 676 N N . PRO A 1 84 ? -1.058 8.579 26.653 1.00 82.19 84 PRO A N 1
ATOM 677 C CA . PRO A 1 84 ? -0.516 9.907 26.388 1.00 82.19 84 PRO A CA 1
ATOM 678 C C . PRO A 1 84 ? 1.018 9.892 26.496 1.00 82.19 84 PRO A C 1
ATOM 680 O O . PRO A 1 84 ? 1.580 9.445 27.493 1.00 82.19 84 PRO A O 1
ATOM 683 N N . GLY A 1 85 ? 1.701 10.369 25.450 1.00 79.69 85 GLY A N 1
ATOM 684 C CA . GLY A 1 85 ? 3.169 10.355 25.353 1.00 79.69 85 GLY A CA 1
ATOM 685 C C . GLY A 1 85 ? 3.768 9.117 24.674 1.00 79.69 85 GLY A C 1
ATOM 686 O O . GLY A 1 85 ? 4.992 8.996 24.601 1.00 79.69 85 GLY A O 1
ATOM 687 N N . TYR A 1 86 ? 2.944 8.205 24.147 1.00 82.06 86 TYR A N 1
ATOM 688 C CA . TYR A 1 86 ? 3.425 7.087 23.338 1.00 82.06 86 TYR A CA 1
ATOM 689 C C . TYR A 1 86 ? 4.027 7.572 22.009 1.00 82.06 86 TYR A C 1
ATOM 691 O O . TYR A 1 86 ? 3.341 8.154 21.168 1.00 82.06 86 TYR A O 1
ATOM 699 N N . VAL A 1 87 ? 5.317 7.296 21.797 1.00 80.06 87 VAL A N 1
ATOM 700 C CA . VAL A 1 87 ? 6.013 7.593 20.538 1.00 80.06 87 VAL A CA 1
ATOM 701 C C . VAL A 1 87 ? 6.040 6.337 19.674 1.00 80.06 87 VAL A C 1
ATOM 703 O O . VAL A 1 87 ? 6.836 5.420 19.892 1.00 80.06 87 VAL A O 1
ATOM 706 N N . MET A 1 88 ? 5.164 6.299 18.674 1.00 71.81 88 MET A N 1
ATOM 707 C CA . MET A 1 88 ? 5.117 5.219 17.692 1.00 71.81 88 MET A CA 1
ATOM 708 C C . MET A 1 88 ? 6.424 5.191 16.881 1.00 71.81 88 MET A C 1
ATOM 710 O O . MET A 1 88 ? 6.834 6.204 16.322 1.00 71.81 88 MET A O 1
ATOM 714 N N . GLY A 1 89 ? 7.098 4.038 16.834 1.00 70.19 89 GLY A N 1
ATOM 715 C CA . GLY A 1 89 ? 8.357 3.875 16.091 1.00 70.19 89 GLY A CA 1
ATOM 716 C C . GLY A 1 89 ? 9.633 4.260 16.851 1.00 70.19 89 GLY A C 1
ATOM 717 O O . GLY A 1 89 ? 10.720 4.184 16.278 1.00 70.19 89 GLY A O 1
ATOM 718 N N . ALA A 1 90 ? 9.551 4.617 18.139 1.00 64.19 90 ALA A N 1
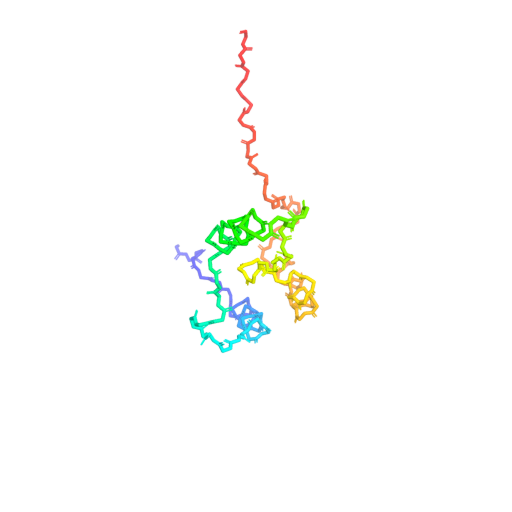ATOM 719 C CA . ALA A 1 90 ? 10.739 4.775 18.973 1.00 64.19 90 ALA A CA 1
ATOM 720 C C . ALA A 1 90 ? 11.389 3.407 19.245 1.00 64.19 90 ALA A C 1
ATOM 722 O O . ALA A 1 90 ? 11.032 2.693 20.184 1.00 64.19 90 ALA A O 1
ATOM 723 N N . THR A 1 91 ? 12.385 3.033 18.441 1.00 50.53 91 THR A N 1
ATOM 724 C CA . THR A 1 91 ? 13.349 2.018 18.866 1.00 50.53 91 THR A CA 1
ATOM 725 C C . THR A 1 91 ? 14.099 2.603 20.058 1.00 50.53 91 THR A C 1
ATOM 727 O O . THR A 1 91 ? 14.607 3.725 19.998 1.00 50.53 91 THR A O 1
ATOM 730 N N . LYS A 1 92 ? 14.131 1.893 21.193 1.00 51.84 92 LYS A N 1
ATOM 731 C CA . LYS A 1 92 ? 14.989 2.291 22.314 1.00 51.84 92 LYS A CA 1
ATOM 732 C C . LYS A 1 92 ? 16.409 2.367 21.756 1.00 51.84 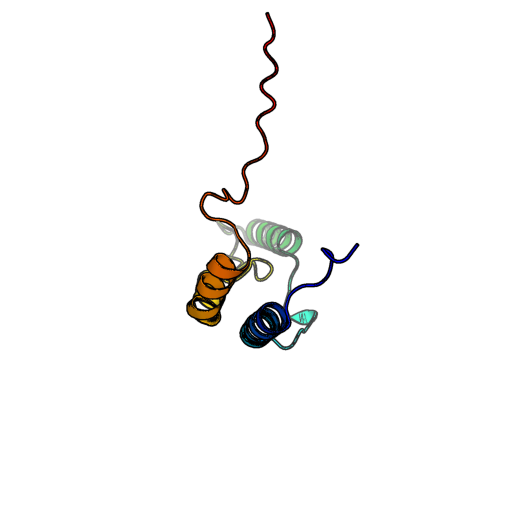92 LYS A C 1
ATOM 734 O O . LYS A 1 92 ? 17.018 1.326 21.527 1.00 51.84 92 LYS A O 1
ATOM 739 N N . LYS A 1 93 ? 16.942 3.571 21.512 1.00 47.59 93 LYS A N 1
ATOM 740 C CA . LYS A 1 93 ? 18.379 3.739 21.294 1.00 47.59 93 LYS A CA 1
ATOM 741 C C . LYS A 1 93 ? 19.028 3.190 22.556 1.00 47.59 93 LYS A C 1
ATOM 743 O O . LYS A 1 93 ? 18.917 3.799 23.617 1.00 47.59 93 LYS A O 1
ATOM 748 N N . SER A 1 94 ? 19.620 2.002 22.470 1.00 41.47 94 SER A N 1
ATOM 749 C CA . SER A 1 94 ? 20.399 1.442 23.561 1.00 41.47 94 SER A CA 1
ATOM 750 C C . SER A 1 94 ? 21.517 2.436 23.848 1.00 41.47 94 SER A C 1
ATOM 752 O O . SER A 1 94 ? 22.454 2.571 23.061 1.00 41.47 94 SER A O 1
ATOM 754 N N . ALA A 1 95 ? 21.386 3.174 24.946 1.00 48.12 95 ALA A N 1
ATOM 755 C CA . ALA A 1 95 ? 22.431 4.023 25.482 1.00 48.12 95 ALA A CA 1
ATOM 756 C C . ALA A 1 95 ? 23.546 3.123 26.032 1.00 48.12 95 ALA A C 1
ATOM 758 O O . ALA A 1 95 ? 23.663 2.911 27.234 1.00 48.12 95 ALA A O 1
ATOM 759 N N . ALA A 1 96 ? 24.351 2.548 25.142 1.00 44.56 96 ALA A N 1
ATOM 760 C CA . ALA A 1 96 ? 25.594 1.894 25.504 1.00 44.56 96 ALA A CA 1
ATOM 761 C C . ALA A 1 96 ? 26.722 2.913 25.324 1.00 44.56 96 ALA A C 1
ATOM 763 O O . ALA A 1 96 ? 27.265 3.082 24.233 1.00 44.56 96 ALA A O 1
ATOM 764 N N . LYS A 1 97 ? 27.056 3.607 26.420 1.00 48.47 97 LYS A N 1
ATOM 765 C CA . LYS A 1 97 ? 28.367 4.241 26.610 1.00 48.47 97 LYS A CA 1
ATOM 766 C C . LYS A 1 97 ? 29.446 3.242 26.181 1.00 48.47 97 LYS A C 1
ATOM 768 O O . LYS A 1 97 ? 29.580 2.195 26.811 1.00 48.47 97 LYS A O 1
ATOM 773 N N . ARG A 1 98 ? 30.240 3.577 25.167 1.00 46.56 98 ARG A N 1
ATOM 774 C CA . ARG A 1 98 ? 31.606 3.061 25.061 1.00 46.56 98 ARG A CA 1
ATOM 775 C C . ARG A 1 98 ? 32.526 4.183 25.532 1.00 46.56 98 ARG A C 1
ATOM 777 O O . ARG A 1 98 ? 32.441 5.295 25.019 1.00 46.56 98 ARG A O 1
ATOM 784 N N . LYS A 1 99 ? 33.234 3.886 26.624 1.00 37.91 99 LYS A N 1
ATOM 785 C CA . LYS A 1 99 ? 34.379 4.645 27.130 1.00 37.91 99 LYS A CA 1
ATOM 786 C C . LYS A 1 99 ? 35.491 4.651 26.091 1.00 37.91 99 LYS A C 1
ATOM 788 O O . LYS A 1 99 ? 35.563 3.650 25.343 1.00 37.91 99 LYS A O 1
#

Radius of gyration: 22.2 Å; chains: 1; bounding box: 50×23×64 Å

Sequence (99 aa):
NDTSRAATDEVDLFKSVIRGLKFKYRPDRFENPALQTLWRNIEATALNKGEPDEFIDLTVPSVENQNRKIAGFVDELKQMIFPPGYVMGATKKSAAKRK

Organism: NCBI:txid392032